Protein AF-A0A6I5H513-F1 (afdb_monomer_lite)

Structure (mmCIF, N/CA/C/O backbone):
data_AF-A0A6I5H513-F1
#
_entry.id   AF-A0A6I5H513-F1
#
loop_
_atom_site.group_PDB
_atom_site.id
_atom_site.type_symbol
_atom_site.label_atom_id
_atom_site.label_alt_id
_atom_site.label_comp_id
_atom_site.label_asym_id
_atom_site.label_entity_id
_atom_site.label_seq_id
_atom_site.pdbx_PDB_ins_code
_atom_site.Cartn_x
_atom_site.Cartn_y
_atom_site.Cartn_z
_atom_site.occupancy
_atom_site.B_iso_or_equiv
_atom_site.auth_seq_id
_atom_site.auth_comp_id
_atom_site.auth_asym_id
_atom_site.auth_atom_id
_atom_site.pdbx_PDB_model_num
ATOM 1 N N . MET A 1 1 ? -7.051 -3.796 13.328 1.00 48.41 1 MET A N 1
ATOM 2 C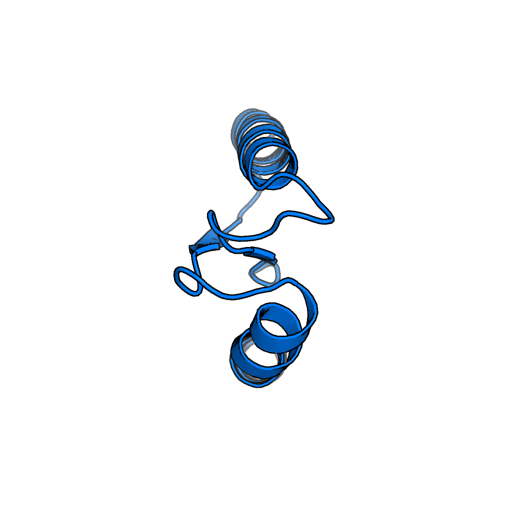 CA . MET A 1 1 ? -6.091 -3.834 12.213 1.00 48.41 1 MET A CA 1
ATOM 3 C C . MET A 1 1 ? -6.844 -3.747 10.904 1.00 48.41 1 MET A C 1
ATOM 5 O O . MET A 1 1 ? -7.681 -4.601 10.633 1.00 48.41 1 MET A O 1
ATOM 9 N N . GLN A 1 2 ? -6.617 -2.668 10.154 1.00 46.97 2 GLN A N 1
ATOM 10 C CA . GLN A 1 2 ? -7.121 -2.524 8.787 1.00 46.97 2 GLN A CA 1
ATOM 11 C C . GLN A 1 2 ? -6.147 -3.179 7.793 1.00 46.97 2 GLN A C 1
ATOM 13 O O . GLN A 1 2 ? -4.949 -3.228 8.082 1.00 46.97 2 GLN A O 1
ATOM 18 N N . PRO A 1 3 ? -6.637 -3.679 6.644 1.00 49.84 3 PRO A N 1
ATOM 19 C CA . PRO A 1 3 ? -5.792 -4.309 5.635 1.00 49.84 3 PRO A CA 1
ATOM 20 C C . PRO A 1 3 ? -4.779 -3.320 5.051 1.00 49.84 3 PRO A C 1
ATOM 22 O O . PRO A 1 3 ? -5.085 -2.145 4.825 1.00 49.84 3 PRO A O 1
ATOM 25 N N . THR A 1 4 ? -3.574 -3.807 4.767 1.00 51.44 4 THR A N 1
ATOM 26 C CA . THR A 1 4 ? -2.560 -3.051 4.036 1.00 51.44 4 THR A CA 1
ATOM 27 C C . THR A 1 4 ? -2.977 -2.775 2.607 1.00 51.44 4 THR A C 1
ATOM 29 O O . THR A 1 4 ? -3.504 -3.630 1.893 1.00 51.44 4 THR A O 1
ATOM 32 N N . LYS A 1 5 ? -2.642 -1.571 2.141 1.00 54.00 5 LYS A N 1
ATOM 33 C CA . LYS A 1 5 ? -2.616 -1.281 0.710 1.00 54.00 5 LYS A CA 1
ATOM 34 C C . LYS A 1 5 ? -1.236 -1.647 0.162 1.00 54.00 5 LYS A C 1
ATOM 36 O O . LYS A 1 5 ? -0.239 -1.079 0.602 1.00 54.00 5 LYS A O 1
ATOM 41 N N . GLY A 1 6 ? -1.187 -2.558 -0.806 1.00 58.56 6 GLY A N 1
ATOM 42 C CA . GLY A 1 6 ? -0.023 -2.739 -1.672 1.00 58.56 6 GLY A CA 1
ATOM 43 C C . GLY A 1 6 ? -0.055 -1.708 -2.798 1.00 58.56 6 GLY A C 1
ATOM 44 O O . GLY A 1 6 ? -1.073 -1.568 -3.476 1.00 58.56 6 GLY A O 1
ATOM 45 N N . ALA A 1 7 ? 1.022 -0.954 -2.980 1.00 61.81 7 ALA A N 1
ATOM 46 C CA . ALA A 1 7 ? 1.205 -0.081 -4.138 1.00 61.81 7 ALA A CA 1
ATOM 47 C C . ALA A 1 7 ? 2.699 -0.045 -4.497 1.00 61.81 7 ALA A C 1
ATOM 49 O O . ALA A 1 7 ? 3.521 -0.339 -3.637 1.00 61.81 7 ALA A O 1
ATOM 50 N N . CYS A 1 8 ? 3.059 0.280 -5.737 1.00 68.06 8 CYS A N 1
ATOM 51 C CA . CYS A 1 8 ? 4.458 0.360 -6.167 1.00 68.06 8 CYS A CA 1
ATOM 52 C C . CYS A 1 8 ? 4.790 1.733 -6.749 1.00 68.06 8 CYS A C 1
ATOM 54 O O . CYS A 1 8 ? 3.959 2.344 -7.422 1.00 68.06 8 CYS A O 1
ATOM 56 N N . ALA A 1 9 ? 6.024 2.198 -6.546 1.00 68.88 9 ALA A N 1
ATOM 57 C CA . ALA A 1 9 ? 6.523 3.427 -7.171 1.00 68.88 9 ALA A CA 1
ATOM 58 C C . ALA A 1 9 ? 6.652 3.316 -8.707 1.00 68.88 9 ALA A C 1
ATOM 60 O O . ALA A 1 9 ? 6.597 4.332 -9.398 1.00 68.88 9 ALA A O 1
ATOM 61 N N . GLY A 1 10 ? 6.798 2.089 -9.222 1.00 67.00 10 GLY A N 1
ATOM 62 C CA . GLY A 1 10 ? 6.923 1.761 -10.646 1.00 67.00 10 GLY A CA 1
ATOM 63 C C . GLY A 1 10 ? 5.619 1.739 -11.442 1.00 67.00 10 GLY A C 1
ATOM 64 O O . GLY A 1 10 ? 5.657 1.605 -12.668 1.00 67.00 10 GLY A O 1
ATOM 65 N N . ASP A 1 11 ? 4.470 1.873 -10.772 1.00 71.31 11 ASP A N 1
ATOM 66 C CA . ASP A 1 11 ? 3.164 1.873 -11.427 1.00 71.31 11 ASP A CA 1
ATOM 67 C C . ASP A 1 11 ? 3.030 3.082 -12.362 1.00 71.31 11 ASP A C 1
ATOM 69 O O . ASP A 1 11 ? 3.078 4.2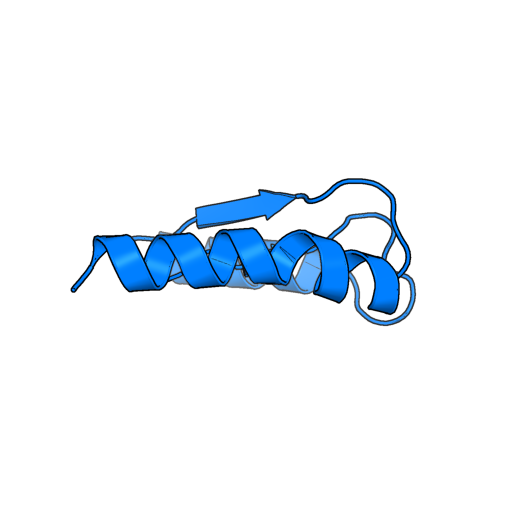41 -11.934 1.00 71.31 11 ASP A O 1
ATOM 73 N N . ARG A 1 12 ? 2.853 2.810 -13.657 1.00 76.75 12 ARG A N 1
ATOM 74 C CA . ARG A 1 12 ? 2.642 3.844 -14.681 1.00 76.75 12 ARG A CA 1
ATOM 75 C C . ARG A 1 12 ? 1.170 4.046 -15.023 1.00 76.75 12 ARG A 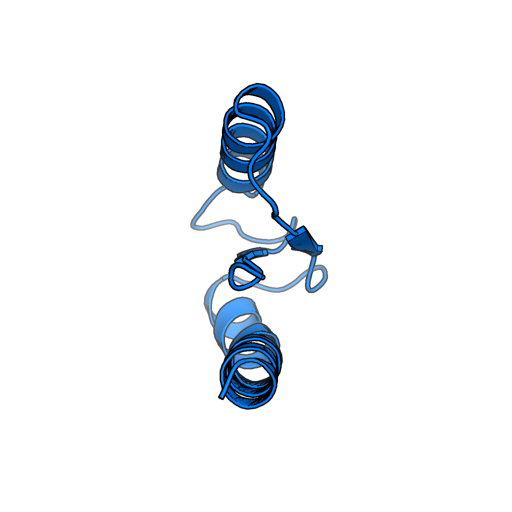C 1
ATOM 77 O O . ARG A 1 12 ? 0.847 5.050 -15.655 1.00 76.75 12 ARG A O 1
ATOM 84 N N . ASP A 1 13 ? 0.305 3.132 -14.595 1.00 82.31 13 ASP A N 1
ATOM 85 C CA . ASP A 1 13 ? -1.134 3.186 -14.840 1.00 82.31 13 ASP A CA 1
ATOM 86 C C . ASP A 1 13 ? -1.826 3.995 -13.736 1.00 82.31 13 ASP A C 1
ATOM 88 O O . ASP A 1 13 ? -2.709 4.814 -14.002 1.00 82.31 13 ASP A O 1
ATOM 92 N N . VAL A 1 14 ? -1.385 3.822 -12.485 1.00 81.56 14 VAL A N 1
ATOM 93 C CA . VAL A 1 14 ? -1.912 4.538 -11.320 1.00 81.56 14 VAL A CA 1
ATOM 94 C C . VAL A 1 14 ? -0.775 5.056 -10.445 1.00 81.56 14 VAL A C 1
ATOM 96 O O . VAL A 1 14 ? -0.068 4.299 -9.797 1.00 81.56 14 VAL A O 1
ATOM 99 N N . SER A 1 15 ? -0.653 6.380 -10.330 1.00 84.69 15 SER A N 1
ATOM 100 C CA . SER A 1 15 ? 0.413 6.994 -9.528 1.00 84.69 15 SER A CA 1
ATOM 101 C C . SER A 1 15 ? 0.413 6.535 -8.061 1.00 84.69 15 SER A C 1
ATOM 103 O O . SER A 1 15 ? -0.579 6.707 -7.339 1.00 84.69 15 SER A O 1
ATOM 105 N N . PHE A 1 16 ? 1.580 6.088 -7.578 1.00 84.00 16 PHE A N 1
ATOM 106 C CA . PHE A 1 16 ? 1.842 5.803 -6.160 1.00 84.00 16 PHE A CA 1
ATOM 107 C C . PHE A 1 16 ? 1.545 6.997 -5.237 1.00 84.00 16 PHE A C 1
ATOM 109 O O . PHE A 1 16 ? 1.142 6.819 -4.085 1.00 84.00 16 PHE A O 1
ATOM 116 N N . GLY A 1 17 ? 1.650 8.226 -5.758 1.00 88.75 17 GLY A N 1
ATOM 117 C CA . GLY A 1 17 ? 1.323 9.453 -5.028 1.00 88.75 17 GLY A CA 1
ATOM 118 C C . GLY A 1 17 ? -0.114 9.481 -4.496 1.00 88.75 17 GLY A C 1
ATOM 119 O O . GLY A 1 17 ? -0.366 10.046 -3.432 1.00 88.75 17 GLY A O 1
ATOM 120 N N . ASN A 1 18 ? -1.050 8.797 -5.161 1.00 90.00 18 ASN A N 1
ATOM 121 C CA . ASN A 1 18 ? -2.422 8.659 -4.670 1.00 90.00 18 ASN A CA 1
ATOM 122 C C . ASN A 1 18 ? -2.486 7.848 -3.369 1.00 9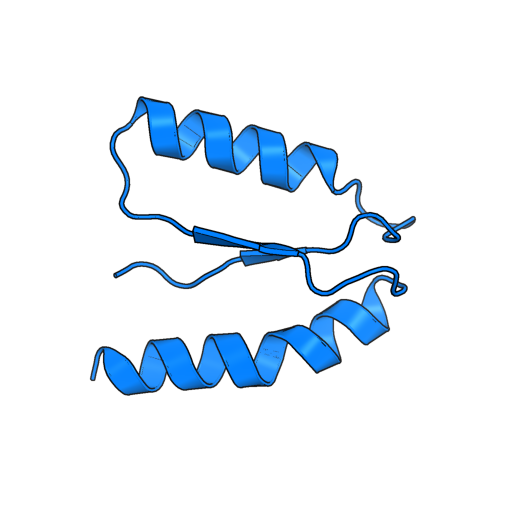0.00 18 ASN A C 1
ATOM 124 O O . ASN A 1 18 ? -3.249 8.182 -2.461 1.00 90.00 18 ASN A O 1
ATOM 128 N N . SER A 1 19 ? -1.676 6.793 -3.260 1.00 91.12 19 SER A N 1
ATOM 129 C CA . SER A 1 19 ? -1.582 5.970 -2.052 1.00 91.12 19 SER A CA 1
ATOM 130 C C . SER A 1 19 ? -0.959 6.748 -0.897 1.00 91.12 19 SER A C 1
ATOM 132 O O . SER A 1 19 ? -1.515 6.725 0.198 1.00 91.12 19 SER A O 1
ATOM 134 N N . LEU A 1 20 ? 0.111 7.507 -1.156 1.00 92.56 20 LEU A N 1
ATOM 135 C CA . LEU A 1 20 ? 0.728 8.392 -0.159 1.00 92.56 20 LEU A CA 1
ATOM 136 C C . LEU A 1 20 ? -0.247 9.469 0.331 1.00 92.56 20 LEU A C 1
ATOM 138 O O . LEU A 1 20 ? -0.357 9.721 1.530 1.00 92.56 20 LEU A O 1
ATOM 142 N N . ARG A 1 21 ? -1.014 10.075 -0.584 1.00 93.69 21 ARG A N 1
ATOM 143 C CA . ARG A 1 21 ? -2.036 11.065 -0.226 1.00 93.69 21 ARG A CA 1
ATOM 144 C C . ARG A 1 21 ? -3.126 10.464 0.662 1.00 93.69 21 ARG A C 1
ATOM 146 O O . ARG A 1 21 ? -3.485 11.074 1.666 1.00 93.69 21 ARG A O 1
ATOM 153 N N . CYS A 1 22 ? -3.630 9.280 0.314 1.00 94.56 22 CYS A N 1
ATOM 154 C CA . CYS A 1 22 ? -4.618 8.564 1.125 1.00 94.56 22 CYS A CA 1
ATOM 155 C C . CYS A 1 22 ? -4.060 8.222 2.515 1.00 94.56 22 CYS A C 1
ATOM 157 O O . CYS A 1 22 ? -4.721 8.470 3.520 1.00 94.56 22 CYS A O 1
ATOM 159 N N . GLN A 1 23 ? -2.810 7.747 2.581 1.00 95.12 23 GLN A N 1
ATOM 160 C CA . GLN A 1 23 ? -2.138 7.465 3.847 1.00 95.12 23 GLN A CA 1
ATOM 161 C C . GLN A 1 23 ? -2.063 8.717 4.732 1.00 95.12 23 GLN A C 1
ATOM 163 O O . GLN A 1 23 ? -2.371 8.655 5.921 1.00 95.12 23 GLN A O 1
ATOM 168 N N . GLY A 1 24 ? -1.716 9.873 4.158 1.00 94.88 24 GLY A N 1
ATOM 169 C CA . GLY A 1 24 ? -1.717 11.143 4.885 1.00 94.88 24 GLY A CA 1
ATOM 170 C C . GLY A 1 24 ? -3.096 11.513 5.442 1.00 94.88 24 GLY A C 1
ATOM 171 O O . GLY A 1 24 ? -3.203 11.921 6.596 1.00 94.88 24 GLY A O 1
ATOM 172 N N . GLN A 1 25 ? -4.160 11.318 4.657 1.00 97.12 25 GLN A N 1
ATOM 173 C CA . GLN A 1 25 ? -5.536 11.580 5.100 1.00 97.12 25 GLN A CA 1
ATOM 174 C C . GLN A 1 25 ? -5.947 10.662 6.254 1.00 97.12 25 GLN A C 1
ATOM 176 O O . GLN A 1 25 ? -6.413 11.133 7.285 1.00 97.12 25 GLN A O 1
ATOM 181 N N . LEU A 1 26 ? -5.722 9.359 6.119 1.00 95.94 26 LEU A N 1
ATOM 182 C CA . LEU A 1 26 ? -6.018 8.381 7.165 1.00 95.94 26 LEU A CA 1
ATOM 183 C C . LEU A 1 26 ? -5.211 8.648 8.449 1.00 95.94 26 LEU A C 1
ATOM 185 O O . LEU A 1 26 ? -5.748 8.523 9.549 1.00 95.94 26 LEU A O 1
ATOM 189 N N . ALA A 1 27 ? -3.957 9.099 8.321 1.00 94.69 27 ALA A N 1
ATOM 190 C CA . ALA A 1 27 ? -3.104 9.428 9.464 1.00 94.69 27 ALA A CA 1
ATOM 191 C C . ALA A 1 27 ? -3.649 10.648 10.209 1.00 94.69 27 ALA A C 1
ATOM 193 O O . ALA A 1 27 ? -3.713 10.646 11.437 1.00 94.69 27 ALA A O 1
ATOM 194 N N . ALA A 1 28 ? -4.109 11.660 9.467 1.00 97.19 28 ALA A N 1
ATOM 195 C CA . ALA A 1 28 ? -4.745 12.847 10.031 1.00 97.19 28 ALA A CA 1
ATOM 196 C C . ALA A 1 28 ? -6.034 12.522 10.810 1.00 97.19 28 ALA A C 1
ATOM 198 O O . ALA A 1 28 ? -6.424 13.280 11.694 1.00 97.19 28 ALA A O 1
ATOM 199 N N . HIS A 1 29 ? -6.670 11.384 10.517 1.00 96.56 29 HIS A N 1
ATOM 200 C CA . HIS A 1 29 ? -7.854 10.885 11.218 1.00 96.56 29 HIS A CA 1
ATOM 201 C C . HIS A 1 29 ? -7.547 9.792 12.255 1.00 96.56 29 HIS A C 1
ATOM 203 O O . HIS A 1 29 ? -8.471 9.124 12.715 1.00 96.56 29 HIS A O 1
ATOM 209 N N . ALA A 1 30 ? -6.274 9.609 12.632 1.00 94.50 30 ALA A N 1
ATOM 210 C CA . ALA A 1 30 ? -5.822 8.601 13.597 1.00 94.50 30 ALA A CA 1
ATOM 211 C C . ALA A 1 30 ? -6.289 7.168 13.268 1.00 94.50 30 ALA A C 1
ATOM 213 O O . ALA A 1 30 ? -6.474 6.342 14.163 1.00 94.50 30 ALA A O 1
ATOM 214 N N . ALA A 1 31 ? -6.485 6.868 11.981 1.00 94.88 31 ALA A N 1
ATOM 215 C CA . ALA A 1 31 ? -6.789 5.515 11.549 1.00 94.88 31 ALA A CA 1
ATOM 216 C C . ALA A 1 31 ? -5.567 4.610 11.765 1.00 94.88 31 ALA A C 1
ATOM 218 O O . ALA A 1 31 ? -4.430 5.009 11.507 1.00 94.88 31 ALA A O 1
ATOM 219 N N . ASP A 1 32 ? -5.811 3.377 12.202 1.00 89.12 32 ASP A N 1
ATOM 220 C CA . ASP A 1 32 ? -4.810 2.310 12.196 1.00 89.12 32 ASP A CA 1
ATOM 221 C C . ASP A 1 32 ? -4.636 1.810 10.757 1.00 89.12 32 ASP A C 1
ATOM 223 O O . ASP A 1 32 ? -5.559 1.225 10.188 1.00 89.12 32 ASP A O 1
ATOM 227 N N . GLN A 1 33 ? -3.485 2.098 10.150 1.00 88.56 33 GLN A N 1
ATOM 228 C CA . GLN A 1 33 ? -3.235 1.877 8.728 1.00 88.56 33 GLN A CA 1
ATOM 229 C C . GLN A 1 33 ? -1.774 1.533 8.441 1.00 88.56 33 GLN A C 1
ATOM 231 O O . GLN A 1 33 ? -0.853 1.962 9.141 1.00 88.56 33 GLN A O 1
ATOM 236 N N . ARG A 1 34 ? -1.551 0.830 7.329 1.00 89.12 34 ARG A N 1
ATOM 237 C CA . ARG A 1 34 ? -0.214 0.529 6.820 1.00 89.12 34 ARG A CA 1
ATOM 238 C C . ARG A 1 34 ? -0.215 0.552 5.289 1.00 89.12 34 ARG A C 1
ATOM 240 O O . ARG A 1 34 ? -1.083 -0.034 4.644 1.00 89.12 34 ARG A O 1
ATOM 247 N N . LEU A 1 35 ? 0.758 1.254 4.713 1.00 88.44 35 LEU A N 1
ATOM 248 C CA . LEU A 1 35 ? 1.043 1.257 3.278 1.00 88.44 35 LEU A CA 1
ATOM 249 C C . LEU A 1 35 ? 2.318 0.445 3.061 1.00 88.44 35 LEU A C 1
ATOM 251 O O . LEU A 1 35 ? 3.338 0.737 3.685 1.00 88.44 35 LEU A O 1
ATOM 255 N N . SER A 1 36 ? 2.254 -0.564 2.199 1.00 85.38 36 SER A N 1
ATOM 256 C CA . SER A 1 36 ? 3.402 -1.398 1.855 1.00 85.38 36 SER A CA 1
ATOM 257 C C . SER A 1 36 ? 3.792 -1.140 0.404 1.00 85.38 36 SER A C 1
ATOM 259 O O . SER A 1 36 ? 2.987 -1.345 -0.505 1.00 85.38 36 SER A O 1
ATOM 261 N N . ASP A 1 37 ? 5.025 -0.671 0.205 1.00 82.69 37 ASP A N 1
ATOM 262 C CA . ASP A 1 37 ? 5.628 -0.600 -1.123 1.00 82.69 37 ASP A CA 1
ATOM 263 C C . ASP A 1 37 ? 6.092 -2.001 -1.526 1.00 82.69 37 ASP A C 1
ATOM 265 O O . ASP A 1 37 ? 6.914 -2.609 -0.836 1.00 82.69 37 ASP A O 1
ATOM 269 N N . VAL A 1 38 ? 5.527 -2.536 -2.608 1.00 81.38 38 VAL A N 1
ATOM 270 C C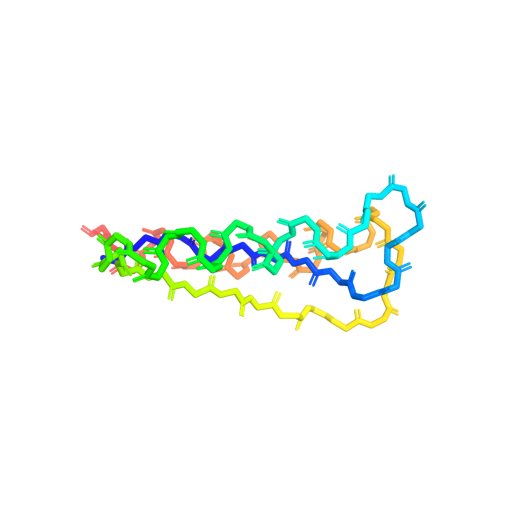A . VAL A 1 38 ? 5.862 -3.884 -3.084 1.00 81.38 38 VAL A CA 1
ATOM 271 C C . VAL A 1 38 ? 7.047 -3.905 -4.053 1.00 81.38 38 VAL A C 1
ATOM 273 O O . VAL A 1 38 ? 7.408 -4.987 -4.510 1.00 81.38 38 VAL A O 1
ATOM 276 N N . GLY A 1 39 ? 7.681 -2.760 -4.334 1.00 78.94 39 GLY A N 1
ATOM 277 C CA . GLY A 1 39 ? 8.886 -2.649 -5.163 1.00 78.94 39 GLY A CA 1
ATOM 278 C C . GLY A 1 39 ? 8.641 -1.966 -6.508 1.00 78.94 39 GLY A C 1
ATOM 279 O O . GLY A 1 39 ? 7.617 -1.330 -6.709 1.00 78.94 39 GLY A O 1
ATOM 280 N N . ASP A 1 40 ? 9.581 -2.084 -7.448 1.00 80.31 40 ASP A N 1
ATOM 281 C CA . ASP A 1 40 ? 9.474 -1.490 -8.790 1.00 80.31 40 ASP A CA 1
ATOM 282 C C . ASP A 1 40 ? 8.906 -2.511 -9.788 1.00 80.31 40 ASP A C 1
ATOM 284 O O . ASP A 1 40 ? 9.635 -3.246 -10.454 1.00 80.31 40 ASP A O 1
ATOM 288 N N . PHE A 1 41 ? 7.580 -2.607 -9.825 1.00 81.50 41 PHE A N 1
ATOM 289 C CA . PHE A 1 41 ? 6.841 -3.510 -10.704 1.00 81.50 41 PHE A CA 1
ATOM 290 C C . PHE A 1 41 ? 5.772 -2.744 -11.481 1.00 81.50 41 PHE A C 1
ATOM 292 O O . PHE A 1 41 ? 5.309 -1.693 -11.038 1.00 81.50 41 PHE A O 1
ATOM 299 N N . ASP A 1 42 ? 5.344 -3.292 -12.619 1.00 77.31 42 ASP A N 1
ATOM 300 C CA . ASP A 1 42 ? 4.144 -2.797 -13.291 1.00 77.31 42 ASP A CA 1
ATOM 301 C C . ASP A 1 42 ? 2.877 -3.041 -12.451 1.00 77.31 42 ASP A C 1
ATOM 303 O O . ASP A 1 42 ? 2.875 -3.795 -11.469 1.00 77.31 42 ASP A O 1
ATOM 307 N N . HIS A 1 43 ? 1.782 -2.397 -12.857 1.00 81.12 43 HIS A N 1
ATOM 308 C CA . HIS A 1 43 ? 0.502 -2.436 -12.157 1.00 81.12 43 HIS A CA 1
ATOM 309 C C . HIS A 1 43 ? 0.007 -3.867 -11.892 1.00 81.12 43 HIS A C 1
ATOM 311 O O . HIS A 1 43 ? -0.357 -4.226 -10.769 1.00 81.12 43 HIS A O 1
ATOM 317 N N . SER A 1 44 ? 0.025 -4.717 -12.921 1.00 86.50 44 SER A N 1
ATOM 318 C CA . SER A 1 44 ? -0.536 -6.072 -12.845 1.00 86.50 44 SER A CA 1
ATOM 319 C C . SER A 1 44 ? 0.317 -6.992 -11.973 1.00 86.50 44 SER A C 1
ATOM 321 O O . SER A 1 44 ? -0.197 -7.769 -11.164 1.00 86.50 44 SER A O 1
ATOM 323 N N . THR A 1 45 ? 1.637 -6.876 -12.089 1.00 86.00 45 THR A N 1
ATOM 324 C CA . THR A 1 45 ? 2.592 -7.640 -11.287 1.00 86.00 45 THR A CA 1
ATOM 325 C C . THR A 1 45 ? 2.486 -7.267 -9.811 1.00 86.00 45 THR A C 1
ATOM 327 O O . THR A 1 45 ? 2.518 -8.148 -8.948 1.00 86.00 45 THR A O 1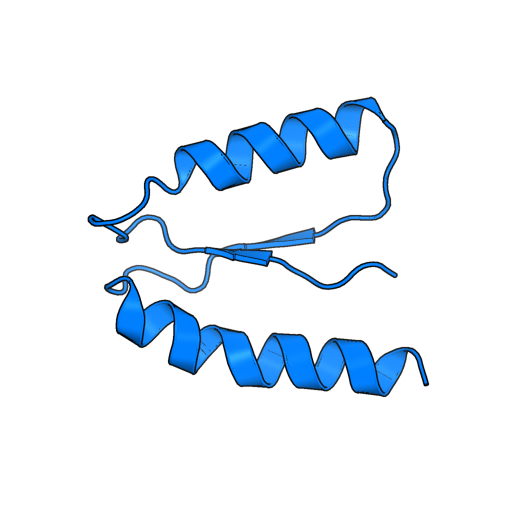
ATOM 330 N N . THR A 1 46 ? 2.270 -5.986 -9.512 1.00 83.31 46 THR A N 1
ATOM 331 C CA . THR A 1 46 ? 2.022 -5.495 -8.151 1.00 83.31 46 THR A CA 1
ATOM 332 C C . THR A 1 46 ? 0.807 -6.147 -7.505 1.00 83.31 46 THR A C 1
ATOM 334 O O . THR A 1 46 ? 0.901 -6.583 -6.356 1.00 83.31 46 THR A O 1
ATOM 337 N N . VAL A 1 47 ? -0.298 -6.317 -8.241 1.00 86.94 47 VAL A N 1
ATOM 338 C CA . VAL A 1 47 ? -1.487 -7.022 -7.729 1.00 86.94 47 VAL A CA 1
ATOM 339 C C . VAL A 1 47 ? -1.144 -8.461 -7.342 1.00 86.94 47 VAL A C 1
ATOM 341 O O . VAL A 1 47 ? -1.432 -8.882 -6.222 1.00 86.94 47 VAL A O 1
ATOM 344 N N . HIS A 1 48 ? -0.472 -9.206 -8.224 1.00 90.38 48 HIS A N 1
ATOM 345 C CA . HIS A 1 48 ? -0.101 -10.599 -7.948 1.00 90.38 48 HIS A CA 1
ATOM 346 C C . HIS A 1 48 ? 0.848 -10.746 -6.752 1.00 90.38 48 HIS A C 1
ATOM 348 O O . HIS A 1 48 ? 0.773 -11.738 -6.027 1.00 90.38 48 HIS A O 1
ATOM 354 N N . LYS A 1 49 ? 1.738 -9.773 -6.529 1.00 86.06 49 LYS A N 1
ATOM 355 C CA . LYS A 1 49 ? 2.671 -9.777 -5.393 1.00 86.06 49 LYS A CA 1
ATOM 356 C C . LYS A 1 49 ? 2.006 -9.371 -4.078 1.00 86.06 49 LYS A C 1
ATOM 358 O O . LYS A 1 49 ? 2.340 -9.941 -3.041 1.00 86.06 49 LYS A O 1
ATOM 363 N N . ALA A 1 50 ? 1.076 -8.420 -4.116 1.00 87.56 50 ALA A N 1
ATOM 364 C CA . ALA A 1 50 ? 0.386 -7.924 -2.928 1.00 87.56 50 ALA A CA 1
ATOM 365 C C . ALA A 1 50 ? -0.691 -8.895 -2.417 1.00 87.56 50 ALA A C 1
ATOM 367 O O . ALA A 1 50 ? -0.888 -9.010 -1.208 1.00 87.56 50 ALA A O 1
ATOM 368 N N . LEU A 1 51 ? -1.378 -9.613 -3.316 1.00 90.12 51 LEU A N 1
ATOM 369 C CA . LEU A 1 51 ? -2.563 -10.404 -2.966 1.00 90.12 51 LEU A CA 1
ATOM 370 C C . LEU A 1 51 ? -2.329 -11.435 -1.840 1.00 90.12 51 LEU A C 1
ATOM 372 O O . LEU A 1 51 ? -3.146 -11.477 -0.920 1.00 90.12 51 LEU A O 1
ATOM 376 N N . PRO A 1 52 ? -1.230 -12.220 -1.823 1.00 89.75 52 PRO A N 1
ATOM 377 C CA . PRO A 1 52 ? -0.974 -13.154 -0.725 1.00 89.75 52 PRO A CA 1
ATOM 378 C C . PRO A 1 52 ? -0.760 -12.459 0.628 1.00 89.75 52 PRO A C 1
ATOM 380 O O . PRO A 1 52 ? -1.175 -12.989 1.655 1.00 89.75 52 PRO A O 1
ATOM 383 N N . GLN A 1 53 ? -0.138 -11.273 0.635 1.00 87.12 53 GLN A N 1
ATOM 384 C CA . GLN A 1 53 ? 0.093 -10.497 1.861 1.00 87.12 53 GLN A CA 1
ATOM 385 C C . GLN A 1 53 ? -1.231 -9.994 2.437 1.00 87.12 53 GLN A C 1
ATOM 387 O O . GLN A 1 53 ? -1.490 -10.164 3.624 1.00 87.12 53 GLN A O 1
ATOM 392 N N . VAL A 1 54 ? -2.096 -9.449 1.576 1.00 86.75 54 VAL A N 1
ATOM 393 C CA . VAL A 1 54 ? -3.439 -8.997 1.961 1.00 86.75 54 VAL A CA 1
ATOM 394 C C . VAL A 1 54 ? -4.268 -10.165 2.499 1.00 86.75 54 VAL A C 1
ATOM 396 O O . VAL A 1 54 ? -4.890 -10.034 3.549 1.00 86.75 54 VAL A O 1
ATOM 399 N N . GLY A 1 55 ? -4.244 -11.319 1.821 1.00 90.00 55 GLY A N 1
ATOM 400 C CA . GLY A 1 55 ? -4.945 -12.524 2.277 1.00 90.00 55 GLY A CA 1
ATOM 401 C C . GLY A 1 55 ? -4.513 -12.961 3.679 1.00 90.00 55 GLY A C 1
ATOM 402 O O . GLY A 1 55 ? -5.361 -13.150 4.547 1.00 90.00 55 GLY A O 1
ATOM 403 N N . HIS A 1 56 ? -3.201 -13.021 3.925 1.00 87.31 56 HIS A N 1
ATOM 404 C CA . HIS A 1 56 ? -2.666 -13.375 5.240 1.00 87.31 56 HIS A CA 1
ATOM 405 C C . HIS A 1 56 ? -3.124 -12.410 6.340 1.00 87.31 56 HIS A C 1
ATOM 407 O O . HIS A 1 56 ? -3.468 -12.841 7.436 1.00 87.31 56 HIS A O 1
ATOM 413 N N . GLU A 1 57 ? -3.175 -11.107 6.062 1.00 84.62 57 GLU A N 1
ATOM 414 C CA . GLU A 1 57 ? -3.642 -10.137 7.053 1.00 84.62 57 GLU A CA 1
ATOM 415 C C . GLU A 1 57 ? -5.097 -10.360 7.444 1.00 84.62 57 GLU A C 1
ATOM 417 O O . GLU A 1 57 ? -5.406 -10.331 8.632 1.00 84.62 57 GLU A O 1
ATOM 422 N N . PHE A 1 58 ? -5.980 -10.652 6.491 1.00 87.00 58 PHE A N 1
ATOM 423 C CA . PHE A 1 58 ? -7.367 -10.978 6.823 1.00 87.00 58 PHE A CA 1
ATOM 424 C C . PHE A 1 58 ? -7.487 -12.260 7.653 1.00 87.00 58 PHE A C 1
ATOM 426 O O . PHE A 1 58 ? -8.306 -12.300 8.573 1.00 87.00 58 PHE A O 1
ATOM 433 N N . ASP A 1 59 ? -6.648 -13.264 7.391 1.00 91.44 59 ASP A N 1
ATOM 434 C CA . ASP A 1 59 ? -6.617 -14.492 8.192 1.00 91.44 59 ASP A CA 1
ATOM 435 C C . ASP A 1 59 ? -6.195 -14.226 9.647 1.00 91.44 59 ASP A C 1
ATOM 437 O O . ASP A 1 59 ? -6.711 -14.868 10.557 1.00 91.44 59 ASP A O 1
ATOM 441 N N . THR A 1 60 ? -5.306 -13.255 9.897 1.00 82.19 60 THR A N 1
ATOM 442 C CA . THR A 1 60 ? -4.847 -12.922 11.265 1.00 82.19 60 THR A CA 1
ATOM 443 C C . THR A 1 60 ? -5.874 -12.181 12.126 1.00 82.19 60 THR A C 1
ATOM 445 O O . THR A 1 60 ? -5.674 -12.049 13.332 1.00 82.19 60 THR A O 1
ATOM 448 N N . VAL A 1 61 ? -6.956 -11.675 11.526 1.00 73.56 61 VAL A N 1
ATOM 449 C CA . VAL A 1 61 ? -8.016 -10.921 12.225 1.00 73.56 61 VAL A CA 1
ATOM 450 C C . VAL A 1 61 ? -9.229 -11.813 12.542 1.00 73.56 61 VAL A C 1
ATOM 452 O O . VAL A 1 61 ? -10.159 -11.367 13.214 1.00 73.56 61 VAL A O 1
ATOM 455 N N . ARG A 1 62 ? -9.235 -13.059 12.057 1.00 56.81 62 ARG A N 1
ATOM 456 C CA . ARG A 1 62 ? -10.309 -14.035 12.265 1.00 56.81 62 ARG A CA 1
ATOM 457 C C . ARG A 1 62 ? -10.157 -14.794 13.582 1.00 56.81 62 ARG A C 1
ATOM 459 O O . ARG A 1 62 ? -11.216 -15.072 14.188 1.00 56.81 62 ARG A O 1
#

Sequence (62 aa):
MQPTKGACAGDRDVSFGNSLRCQGQLAAHAADQRLSDVGDFDHSTTVHKALPQVGHEFDTVR

Radius of gyration: 12.08 Å; chains: 1; bounding box: 20×27×28 Å

Secondary structure (DSSP, 8-state):
-PPPEEE-TT-SSS-HHHHHHHHHHHHHTT----EEE--S--HHHHHHHHHHHHHHHHHHT-

Foldseek 3Di:
DDFEDEDECQEPPDHPVVVVVVVVVCVVVVHDYYYDHQYNDYPVVSCVSCVVVRVVVVVVVD

pLDDT: mean 82.01, std 13.08, range [46.97, 97.19]